Protein AF-A0A7S4MNF0-F1 (afdb_monomer)

Nearest PDB structures (foldseek):
  4lec-assembly2_B  TM=8.501E-01  e=3.658E-04  Homo sapiens
  2p10-assembly1_D  TM=4.904E-01  e=4.541E-01  Mesorhizobium japonicum MAFF 303099
  4c6r-assembly4_D  TM=3.868E-01  e=2.137E+00  Arabidopsis thaliana
  4ag6-assembly1_A  TM=3.580E-01  e=8.882E+00  Thermoanaerobacter pseudethanolicus

Sequence (126 aa):
SILAVILGIPMIATDMPCLMDLVQNNAKTNLSTAELSRFHCFPLVWGTPDVAQLFTKQQLQSMDQIFLADCINNIYGTESVIHLASTLSEIQSKVGDHLEITMVYESRGNDELFQTFVKAMKTKGF

pLDDT: mean 93.2, std 4.5, range [77.06, 98.06]

Foldseek 3Di:
DLVCLVVPAQDEAEEAPVCVVVVVVVNVVRDDPVSVVSYHYDYDQQQDPPLLVVDDLVCLQPAQEDEAEAQQDPVCDQVSLLSNLVNVLVSCVSNDDNHYYHYDHDDPPDCVSVVSNVVSNVVSPD

Radius of gyration: 15.03 Å; Cα contacts (8 Å, |Δi|>4): 147; chains: 1; bounding box: 33×30×40 Å

Secondary structure (DSSP, 8-state):
-HHHHHTT--EEEEE-GGGHHHHHHHHHHHS-HHHHTTEEEEE--TT-TTGGGGS-HHHHHT--EEEEES---GGGHHHHHHHHHHHHHHHHHHH-TT-EEEEE----S--HHHHHHHHHHHTTT-

Mean predicted aligned error: 3.34 Å

Solvent-accessible surface area (backbone atoms only — not comparable to full-atom values): 7446 Å² total; per-residue (Å²): 102,70,66,47,32,76,77,67,42,74,37,80,47,69,41,48,68,91,46,45,67,57,55,51,49,52,46,65,73,77,39,54,76,80,41,45,78,37,54,44,72,54,67,46,62,68,51,52,80,70,59,56,72,80,45,53,73,69,55,38,75,68,46,51,70,45,82,40,74,53,75,68,47,83,92,61,44,68,65,49,35,48,18,42,35,49,38,53,44,51,39,36,75,70,49,38,93,73,54,42,78,50,75,48,68,74,86,78,89,69,59,63,60,54,53,48,27,54,51,46,30,46,78,64,76,95

InterPro domains:
  IPR019410 Lysine methyltransferase [PF10294] (9-122)
  IPR029063 S-adenosyl-L-methionine-dependent methyltransferase superfamily [G3DSA:3.40.50.150] (1-126)

Organism: NCBI:txid1487602

Structure (mmCIF, N/CA/C/O backbone):
data_AF-A0A7S4MNF0-F1
#
_entry.id   AF-A0A7S4MNF0-F1
#
loop_
_atom_site.group_PDB
_atom_site.id
_atom_site.type_symbol
_atom_site.label_atom_id
_atom_site.label_alt_id
_atom_site.label_comp_id
_atom_site.label_asym_id
_atom_site.label_entity_id
_atom_site.label_seq_id
_atom_site.pdbx_PDB_ins_code
_atom_site.Cartn_x
_atom_site.Cartn_y
_atom_site.Cartn_z
_atom_site.occupancy
_atom_site.B_iso_or_equiv
_atom_site.auth_seq_id
_atom_site.auth_comp_id
_atom_site.auth_asym_id
_atom_site.auth_atom_id
_atom_site.pdbx_PDB_model_num
ATOM 1 N N . SER A 1 1 ? 0.969 -9.507 -4.591 1.00 91.19 1 SER A N 1
ATOM 2 C CA . SER A 1 1 ? -0.009 -8.855 -5.489 1.00 91.19 1 SER A CA 1
ATOM 3 C C . SER A 1 1 ? -0.296 -9.688 -6.739 1.00 91.19 1 SER A C 1
ATOM 5 O O . SER A 1 1 ? -1.440 -10.070 -6.914 1.00 91.19 1 SER A O 1
ATOM 7 N N . ILE A 1 2 ? 0.699 -10.050 -7.563 1.00 96.31 2 ILE A N 1
ATOM 8 C CA . ILE A 1 2 ? 0.509 -10.880 -8.780 1.00 96.31 2 ILE A CA 1
ATOM 9 C C . ILE A 1 2 ? -0.261 -12.178 -8.488 1.00 96.31 2 ILE A C 1
ATOM 11 O O . ILE A 1 2 ? -1.273 -12.442 -9.125 1.00 96.31 2 ILE A O 1
ATOM 15 N N . LEU A 1 3 ? 0.159 -12.940 -7.470 1.00 95.56 3 LEU A N 1
ATOM 16 C CA . LEU A 1 3 ? -0.524 -14.174 -7.067 1.00 95.56 3 LEU A CA 1
ATOM 17 C C . LEU A 1 3 ? -2.009 -13.950 -6.733 1.00 95.56 3 LEU A C 1
ATOM 19 O O . LEU A 1 3 ? -2.850 -14.731 -7.155 1.00 95.56 3 LEU A O 1
ATOM 23 N N . ALA A 1 4 ? -2.343 -12.873 -6.020 1.00 95.06 4 ALA A N 1
ATOM 24 C CA . ALA A 1 4 ? -3.729 -12.559 -5.681 1.00 95.06 4 ALA A CA 1
ATOM 25 C C . ALA A 1 4 ? -4.573 -12.290 -6.941 1.00 95.06 4 ALA A C 1
ATOM 27 O O . ALA A 1 4 ? -5.701 -12.769 -7.031 1.00 95.06 4 ALA A O 1
ATOM 28 N N . VAL A 1 5 ? -4.003 -11.627 -7.955 1.00 97.31 5 VAL A N 1
ATOM 29 C CA . VAL A 1 5 ? 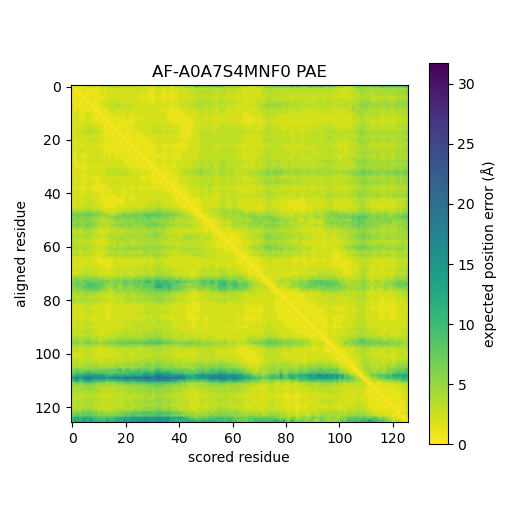-4.687 -11.411 -9.241 1.00 97.31 5 VAL A CA 1
ATOM 30 C C . VAL A 1 5 ? -4.913 -12.713 -10.005 1.00 97.31 5 VAL A C 1
ATOM 32 O O . VAL A 1 5 ? -6.000 -12.902 -10.553 1.00 97.31 5 VAL A O 1
ATOM 35 N N . ILE A 1 6 ? -3.936 -13.624 -10.002 1.00 96.81 6 ILE A N 1
ATOM 36 C CA . ILE A 1 6 ? -4.074 -14.964 -10.604 1.00 96.81 6 ILE A CA 1
ATOM 37 C C . ILE A 1 6 ? -5.205 -15.746 -9.917 1.00 96.81 6 ILE A C 1
ATOM 39 O O . ILE A 1 6 ? -6.009 -16.401 -10.576 1.00 96.81 6 ILE A O 1
ATOM 43 N N . LEU A 1 7 ? -5.332 -15.612 -8.593 1.00 96.06 7 LEU A N 1
ATOM 44 C CA . LEU A 1 7 ? -6.439 -16.180 -7.808 1.00 96.06 7 LEU A CA 1
ATOM 45 C C . LEU A 1 7 ? -7.778 -15.449 -8.011 1.00 96.06 7 LEU A C 1
ATOM 47 O O . LEU A 1 7 ? -8.805 -15.855 -7.473 1.00 96.06 7 LEU A O 1
ATOM 51 N N . GLY A 1 8 ? -7.779 -14.386 -8.807 1.00 95.94 8 GLY A N 1
ATOM 52 C CA . GLY A 1 8 ? -8.966 -13.681 -9.252 1.00 95.94 8 GLY A CA 1
ATOM 53 C C . GLY A 1 8 ? -9.323 -12.422 -8.466 1.00 95.94 8 GLY A C 1
ATOM 54 O O . GLY A 1 8 ? -10.344 -11.799 -8.769 1.00 95.94 8 GLY A O 1
ATOM 55 N N . ILE A 1 9 ? -8.487 -12.027 -7.509 1.00 95.44 9 ILE A N 1
ATOM 56 C CA . ILE A 1 9 ? -8.711 -10.889 -6.618 1.00 95.44 9 ILE A CA 1
ATOM 57 C C . ILE A 1 9 ? -8.200 -9.604 -7.292 1.00 95.44 9 ILE A C 1
ATOM 59 O O . ILE A 1 9 ? -7.036 -9.556 -7.699 1.00 95.44 9 ILE A O 1
ATOM 63 N N . PRO A 1 10 ? -9.021 -8.545 -7.419 1.00 95.50 10 PRO A N 1
ATOM 64 C CA . PRO A 1 10 ? -8.544 -7.240 -7.862 1.00 95.50 10 PRO A CA 1
ATOM 65 C C . PRO A 1 10 ? -7.508 -6.670 -6.896 1.00 95.50 10 PRO A C 1
ATOM 67 O O . PRO A 1 10 ? -7.712 -6.678 -5.686 1.00 95.50 10 PRO A O 1
ATOM 70 N N . MET A 1 11 ? -6.401 -6.156 -7.428 1.00 96.31 11 MET A N 1
ATOM 71 C CA . MET A 1 11 ? -5.288 -5.665 -6.621 1.00 96.31 11 MET A CA 1
ATOM 72 C C . MET A 1 11 ? -4.914 -4.240 -6.987 1.00 96.31 11 MET A C 1
ATOM 74 O O . MET A 1 11 ? -4.803 -3.889 -8.162 1.00 96.31 11 MET A O 1
ATOM 78 N N . ILE A 1 12 ? -4.617 -3.460 -5.952 1.00 96.50 12 ILE A N 1
ATOM 79 C CA . ILE A 1 12 ? -3.891 -2.201 -6.056 1.00 96.50 12 ILE A CA 1
ATOM 80 C C . ILE A 1 12 ? -2.514 -2.433 -5.435 1.00 96.50 12 ILE A C 1
ATOM 82 O O . ILE A 1 12 ? -2.412 -2.746 -4.251 1.00 96.50 12 ILE A O 1
ATOM 86 N N . ALA A 1 13 ? -1.459 -2.343 -6.238 1.00 97.00 13 ALA A N 1
ATOM 87 C CA . ALA A 1 13 ? -0.080 -2.433 -5.775 1.00 97.00 13 ALA A CA 1
ATOM 88 C C . ALA A 1 13 ? 0.544 -1.037 -5.708 1.00 97.00 13 ALA A C 1
ATOM 90 O O . ALA A 1 13 ? 0.466 -0.269 -6.665 1.00 97.00 13 ALA A O 1
ATOM 91 N N . THR A 1 14 ? 1.199 -0.721 -4.599 1.00 97.12 14 THR A N 1
ATOM 92 C CA . THR A 1 14 ? 1.843 0.576 -4.399 1.00 97.12 14 THR A CA 1
ATOM 93 C C . THR A 1 14 ? 3.278 0.387 -3.950 1.00 97.12 14 THR A C 1
ATOM 95 O O . THR A 1 14 ? 3.551 -0.522 -3.170 1.00 97.12 14 THR A O 1
ATOM 98 N N . ASP A 1 15 ? 4.173 1.251 -4.405 1.00 96.88 15 ASP A N 1
ATOM 99 C CA . ASP A 1 15 ? 5.576 1.259 -3.984 1.00 96.88 15 ASP A CA 1
ATOM 100 C C . ASP A 1 15 ? 6.192 2.640 -4.263 1.00 96.88 15 ASP A C 1
ATOM 102 O O . ASP A 1 15 ? 5.523 3.540 -4.783 1.00 96.88 15 ASP A O 1
ATOM 106 N N . MET A 1 16 ? 7.478 2.810 -3.973 1.00 95.12 16 MET A N 1
ATOM 107 C CA . MET A 1 16 ? 8.217 4.018 -4.314 1.00 95.12 16 MET A CA 1
ATOM 108 C C . MET A 1 16 ? 8.158 4.329 -5.823 1.00 95.12 16 MET A C 1
ATOM 110 O O . MET A 1 16 ? 8.206 3.413 -6.649 1.00 95.12 16 MET A O 1
ATOM 114 N N . PRO A 1 17 ? 8.159 5.620 -6.219 1.00 96.88 17 PRO A N 1
ATOM 115 C CA . PRO A 1 17 ? 8.140 6.021 -7.627 1.00 96.88 17 PRO A CA 1
ATOM 116 C C . PRO A 1 17 ? 9.205 5.346 -8.496 1.00 96.88 17 PRO A C 1
ATOM 118 O O . PRO A 1 17 ? 8.912 4.933 -9.614 1.00 96.88 17 PRO A O 1
ATOM 121 N N . CYS A 1 18 ? 10.420 5.170 -7.972 1.00 96.94 18 CYS A N 1
ATOM 122 C CA . CYS A 1 18 ? 11.524 4.541 -8.699 1.00 96.94 18 CYS A CA 1
ATOM 123 C C . CYS A 1 18 ? 11.336 3.036 -8.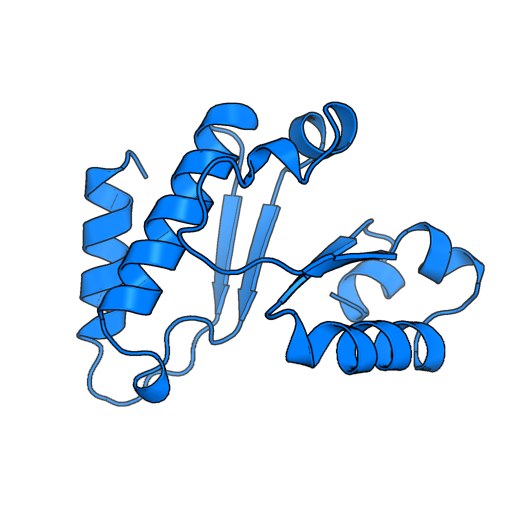964 1.00 96.94 18 CYS A C 1
ATOM 125 O O . CYS A 1 18 ? 12.073 2.475 -9.769 1.00 96.94 18 CYS A O 1
ATOM 127 N N . LEU A 1 19 ? 10.367 2.383 -8.315 1.00 97.31 19 LEU A N 1
ATOM 128 C CA . LEU A 1 19 ? 10.084 0.954 -8.468 1.00 97.31 19 LEU A CA 1
ATOM 129 C C . LEU A 1 19 ? 8.868 0.679 -9.364 1.00 97.31 19 LEU A C 1
ATOM 131 O O . LEU A 1 19 ? 8.601 -0.475 -9.698 1.00 97.31 19 LEU A O 1
ATOM 135 N N . MET A 1 20 ? 8.141 1.712 -9.799 1.00 97.19 20 MET A N 1
ATOM 136 C CA . MET A 1 20 ? 6.901 1.537 -10.566 1.00 97.19 20 MET A CA 1
ATOM 137 C C . MET A 1 20 ? 7.105 0.848 -11.911 1.00 97.19 20 MET A C 1
ATOM 139 O O . MET A 1 20 ? 6.310 -0.024 -12.261 1.00 97.19 20 MET A O 1
ATOM 143 N N . ASP A 1 21 ? 8.191 1.148 -12.622 1.00 97.62 21 ASP A N 1
ATOM 144 C CA . ASP A 1 21 ? 8.503 0.469 -13.883 1.00 97.62 21 ASP A CA 1
ATOM 145 C C . ASP A 1 21 ? 8.712 -1.035 -13.669 1.00 97.62 21 ASP A C 1
ATOM 147 O O . ASP A 1 21 ? 8.211 -1.858 -14.437 1.00 97.62 21 ASP A O 1
ATOM 151 N N . LEU A 1 22 ? 9.395 -1.415 -12.584 1.00 98.06 22 LEU A N 1
ATOM 152 C CA . LEU A 1 22 ? 9.604 -2.816 -12.223 1.00 98.06 22 LEU A CA 1
ATOM 153 C C . LEU A 1 22 ? 8.277 -3.507 -11.887 1.00 98.06 22 LEU A C 1
ATOM 155 O O . LEU A 1 22 ? 8.005 -4.592 -12.402 1.00 98.06 22 LEU A O 1
ATOM 159 N N . VAL A 1 23 ? 7.429 -2.878 -11.066 1.00 97.94 23 VAL A N 1
ATOM 160 C CA . VAL A 1 23 ? 6.110 -3.420 -10.695 1.00 97.94 23 VAL A CA 1
ATOM 161 C C . VAL A 1 23 ? 5.241 -3.639 -11.936 1.00 97.94 23 VAL A C 1
ATOM 163 O O . VAL A 1 23 ? 4.672 -4.720 -12.113 1.00 97.94 23 VAL A O 1
ATOM 166 N N . GLN A 1 24 ? 5.181 -2.649 -12.828 1.00 97.06 24 GLN A N 1
ATOM 167 C CA . GLN A 1 24 ? 4.409 -2.730 -14.068 1.00 97.06 24 GLN A CA 1
ATOM 168 C C . GLN A 1 24 ? 4.942 -3.805 -15.015 1.00 97.06 24 GLN A C 1
ATOM 170 O O . GLN A 1 24 ? 4.157 -4.566 -15.586 1.00 97.06 24 GLN A O 1
ATOM 175 N N . ASN A 1 25 ? 6.261 -3.893 -15.185 1.00 97.81 25 ASN A N 1
ATOM 176 C CA . ASN A 1 25 ? 6.873 -4.894 -16.056 1.00 97.81 25 ASN A CA 1
ATOM 177 C C . ASN A 1 25 ? 6.674 -6.312 -15.512 1.00 97.81 25 ASN A C 1
ATOM 179 O O . ASN A 1 25 ? 6.346 -7.220 -16.278 1.00 97.81 25 ASN A O 1
ATOM 183 N N . ASN A 1 26 ? 6.775 -6.499 -14.194 1.00 97.75 26 ASN A N 1
ATOM 184 C CA . ASN A 1 26 ? 6.491 -7.782 -13.558 1.00 97.75 26 ASN A CA 1
ATOM 185 C C . ASN A 1 26 ? 5.027 -8.193 -13.750 1.00 97.75 26 ASN A C 1
ATOM 187 O O . ASN A 1 26 ? 4.765 -9.346 -14.091 1.00 97.75 26 ASN A O 1
ATOM 191 N N . ALA A 1 27 ? 4.078 -7.264 -13.602 1.00 97.75 27 ALA A N 1
ATOM 192 C CA . ALA A 1 27 ? 2.669 -7.537 -13.876 1.00 97.75 27 ALA A CA 1
ATOM 193 C C . ALA A 1 27 ? 2.448 -7.940 -15.344 1.00 97.75 27 ALA A C 1
ATOM 195 O O . ALA A 1 27 ? 1.869 -8.990 -15.600 1.00 97.75 27 ALA A O 1
ATOM 196 N N . LYS A 1 28 ? 2.981 -7.175 -16.308 1.00 97.56 28 LYS A N 1
ATOM 197 C CA . LYS A 1 28 ? 2.869 -7.482 -17.750 1.00 97.56 28 LYS A CA 1
ATOM 198 C C . LYS A 1 28 ? 3.486 -8.826 -18.137 1.00 97.56 28 LYS A C 1
ATOM 200 O O . LYS A 1 28 ? 3.020 -9.459 -19.074 1.00 97.56 28 LYS A O 1
ATOM 205 N N . THR A 1 29 ? 4.540 -9.238 -17.437 1.00 98.00 29 THR A N 1
ATOM 206 C CA . THR A 1 29 ? 5.245 -10.497 -17.709 1.00 98.00 29 THR A CA 1
ATOM 207 C C . THR A 1 29 ? 4.479 -11.710 -17.183 1.00 98.00 29 THR A C 1
ATOM 209 O O . THR A 1 29 ? 4.525 -12.770 -17.798 1.00 98.00 29 THR A O 1
ATOM 212 N N . ASN A 1 30 ? 3.787 -11.571 -16.049 1.00 98.06 30 ASN A N 1
ATOM 213 C CA . ASN A 1 30 ? 3.199 -12.707 -15.331 1.00 98.06 30 ASN A CA 1
ATOM 214 C C . ASN A 1 30 ? 1.671 -12.799 -15.436 1.00 98.06 30 ASN A C 1
ATOM 216 O O . ASN A 1 30 ? 1.111 -13.821 -15.055 1.00 98.06 30 ASN A O 1
ATOM 220 N N . LEU A 1 31 ? 0.996 -11.748 -15.904 1.00 98.06 31 LEU A N 1
ATOM 221 C CA . LEU A 1 31 ? -0.460 -11.686 -15.992 1.00 98.06 31 LEU A CA 1
ATOM 222 C C . LEU A 1 31 ? -0.914 -11.660 -17.453 1.00 98.06 31 LEU A C 1
ATOM 224 O O . LEU A 1 31 ? -0.368 -10.935 -18.286 1.00 98.06 31 LEU A O 1
ATOM 228 N N . SER A 1 32 ? -1.968 -12.410 -17.754 1.00 97.38 32 SER A N 1
ATOM 229 C CA . SER A 1 32 ? -2.705 -12.302 -19.013 1.00 97.38 32 SER A CA 1
ATOM 230 C C . SER A 1 32 ? -3.413 -10.946 -19.140 1.00 97.38 32 SER A C 1
ATOM 232 O O . SER A 1 32 ? -3.609 -10.221 -18.164 1.00 97.38 32 SER A O 1
ATOM 234 N N . THR A 1 33 ? -3.882 -10.602 -20.343 1.00 95.94 33 THR A N 1
ATOM 235 C CA . THR A 1 33 ? -4.636 -9.356 -20.582 1.00 95.94 33 THR A CA 1
ATOM 236 C C . THR A 1 33 ? -5.879 -9.229 -19.693 1.00 95.94 33 THR A C 1
ATOM 238 O O . THR A 1 33 ? -6.172 -8.140 -19.206 1.00 95.94 33 THR A O 1
ATOM 241 N N . ALA A 1 34 ? -6.589 -10.335 -19.449 1.00 95.88 34 ALA A N 1
ATOM 242 C CA . ALA A 1 34 ? -7.770 -10.354 -18.583 1.00 95.88 34 ALA A CA 1
ATOM 243 C C . ALA A 1 34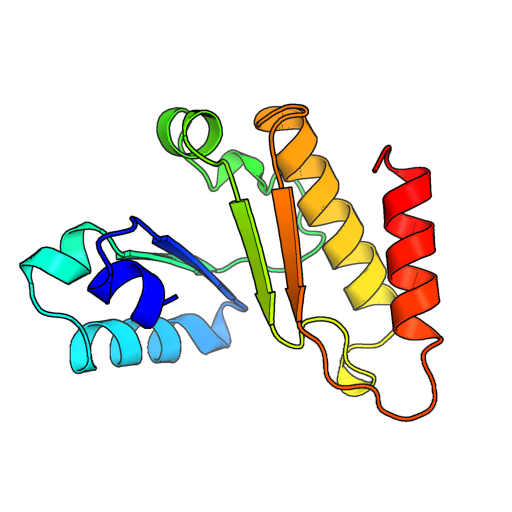 ? -7.416 -10.203 -17.093 1.00 95.88 34 ALA A C 1
ATOM 245 O O . ALA A 1 34 ? -8.195 -9.674 -16.306 1.00 95.88 34 ALA A O 1
ATOM 246 N N . GLU A 1 35 ? -6.237 -10.659 -16.678 1.00 97.69 35 GLU A N 1
ATOM 247 C CA . GLU A 1 35 ? -5.747 -10.457 -15.315 1.00 97.69 35 GLU A CA 1
ATOM 248 C C . GLU A 1 35 ? -5.233 -9.032 -15.106 1.00 97.69 35 GLU A C 1
ATOM 250 O O . GLU A 1 35 ? -5.527 -8.423 -14.079 1.00 97.69 35 GLU A O 1
ATOM 255 N N . LEU A 1 36 ? -4.550 -8.460 -16.102 1.00 97.19 36 LEU A N 1
ATOM 256 C CA . LEU A 1 36 ? -4.064 -7.081 -16.062 1.00 97.19 36 LEU A CA 1
ATOM 257 C C . LEU A 1 36 ? -5.186 -6.063 -15.851 1.00 97.19 36 LEU A C 1
ATOM 259 O O . LEU A 1 36 ? -4.963 -5.065 -15.173 1.00 97.19 36 LEU A O 1
ATOM 263 N N . SER A 1 37 ? -6.402 -6.315 -16.346 1.00 95.56 37 SER A N 1
ATOM 264 C CA . SER A 1 37 ? -7.535 -5.408 -16.109 1.00 95.56 37 SER A CA 1
ATOM 265 C C . SER A 1 37 ? -7.974 -5.338 -14.640 1.00 95.56 37 SER A C 1
ATOM 267 O O . SER A 1 37 ? -8.756 -4.460 -14.289 1.00 95.56 37 SER A O 1
ATOM 269 N N . ARG A 1 38 ? -7.505 -6.260 -13.789 1.00 95.56 38 ARG A N 1
ATOM 270 C CA . ARG A 1 38 ? -7.753 -6.295 -12.337 1.00 95.56 38 ARG A CA 1
ATOM 271 C C . ARG A 1 38 ? -6.538 -5.859 -11.516 1.00 95.56 38 ARG A C 1
ATOM 273 O O . ARG A 1 38 ? -6.610 -5.859 -10.289 1.00 95.56 38 ARG A O 1
ATOM 280 N N . PHE A 1 39 ? -5.427 -5.524 -12.167 1.00 97.25 39 PHE A N 1
ATOM 281 C CA . PHE A 1 39 ? -4.208 -5.071 -11.513 1.00 97.25 39 PHE A CA 1
ATOM 282 C C . PHE A 1 39 ? -4.009 -3.579 -11.767 1.00 97.25 39 PHE A C 1
ATOM 284 O O . PHE A 1 39 ? -3.747 -3.148 -12.889 1.00 97.25 39 PHE A O 1
ATOM 291 N N . HIS A 1 40 ? -4.082 -2.792 -10.704 1.00 95.19 40 HIS A N 1
ATOM 292 C CA . HIS A 1 40 ? -3.738 -1.380 -10.724 1.00 95.19 40 HIS A CA 1
ATOM 293 C C . HIS A 1 40 ? -2.463 -1.167 -9.921 1.00 95.19 40 HIS A C 1
ATOM 295 O O . HIS A 1 40 ? -2.241 -1.820 -8.903 1.00 95.19 40 HIS A O 1
ATOM 301 N N . CYS A 1 41 ? -1.625 -0.233 -10.352 1.00 95.69 41 CYS A N 1
ATOM 302 C CA . CYS A 1 41 ? -0.482 0.180 -9.558 1.00 95.69 41 CYS A CA 1
ATOM 303 C C . CYS A 1 41 ? -0.192 1.663 -9.719 1.00 95.69 41 CYS A C 1
ATOM 305 O O . CYS A 1 41 ? -0.363 2.217 -10.808 1.00 95.69 41 CYS A O 1
ATOM 307 N N . PHE A 1 42 ? 0.271 2.286 -8.643 1.00 95.69 42 PHE A N 1
ATOM 308 C CA . PHE A 1 42 ? 0.663 3.688 -8.630 1.00 95.69 42 PHE A CA 1
ATOM 309 C C . PHE A 1 42 ? 1.698 3.949 -7.532 1.00 95.69 42 PHE A C 1
ATOM 311 O O . PHE A 1 42 ? 1.784 3.181 -6.567 1.00 95.69 42 PHE A O 1
ATOM 318 N N . PRO A 1 43 ? 2.498 5.018 -7.671 1.00 96.75 43 PRO A N 1
ATOM 319 C CA . PRO A 1 43 ? 3.489 5.359 -6.668 1.00 96.75 43 PRO A CA 1
ATOM 320 C C . PRO A 1 43 ? 2.836 5.788 -5.353 1.00 96.75 43 PRO A C 1
ATOM 322 O O . PRO A 1 43 ? 1.896 6.583 -5.348 1.00 96.75 43 PRO A O 1
ATOM 325 N N . LEU A 1 44 ? 3.389 5.319 -4.240 1.00 96.44 44 LEU A N 1
ATOM 326 C CA . LEU A 1 44 ? 3.027 5.737 -2.892 1.00 96.44 44 LEU A CA 1
ATOM 327 C C . LEU A 1 44 ? 4.290 5.828 -2.041 1.00 96.44 44 LEU A C 1
ATOM 329 O O . LEU A 1 44 ? 4.990 4.838 -1.842 1.00 96.44 44 LEU A O 1
ATOM 333 N N . VAL A 1 45 ? 4.548 7.013 -1.496 1.00 95.75 45 VAL A N 1
ATOM 334 C CA . VAL A 1 45 ? 5.552 7.201 -0.446 1.00 95.75 45 VAL A CA 1
ATOM 335 C C . VAL A 1 45 ? 4.814 7.284 0.881 1.00 95.75 45 VAL A C 1
ATOM 337 O O . VAL A 1 45 ? 3.911 8.109 1.040 1.00 95.75 45 VAL A O 1
ATOM 340 N N . TRP A 1 46 ? 5.169 6.424 1.833 1.00 96.12 46 TRP A N 1
ATOM 341 C CA . TRP A 1 46 ? 4.523 6.424 3.141 1.00 96.12 46 TRP A CA 1
ATOM 342 C C . TRP A 1 46 ? 4.705 7.771 3.845 1.00 96.12 46 TRP A C 1
ATOM 344 O O . TRP A 1 46 ? 5.772 8.378 3.777 1.00 96.12 46 TRP A O 1
ATOM 354 N N . GLY A 1 47 ? 3.667 8.220 4.547 1.00 94.75 47 GLY A N 1
ATOM 355 C CA . GLY A 1 47 ? 3.665 9.490 5.275 1.00 94.75 47 GLY A CA 1
ATOM 356 C C . GLY A 1 47 ? 3.390 10.713 4.398 1.00 94.75 47 GLY A C 1
ATOM 357 O O . GLY A 1 47 ? 3.315 11.820 4.925 1.00 94.75 47 GLY A O 1
ATOM 358 N N . THR A 1 48 ? 3.201 10.530 3.086 1.00 93.62 48 THR A N 1
ATOM 359 C CA . THR A 1 48 ? 2.664 11.594 2.228 1.00 93.62 48 THR A CA 1
ATOM 360 C C . THR A 1 48 ? 1.273 11.989 2.741 1.00 93.62 48 THR A C 1
ATOM 362 O O . THR A 1 48 ? 0.518 11.106 3.138 1.00 93.62 48 THR A O 1
ATOM 365 N N . PRO A 1 49 ? 0.912 13.280 2.773 1.00 89.06 49 PRO A N 1
ATOM 366 C CA . PRO A 1 49 ? -0.454 13.691 3.079 1.00 89.06 49 PRO A CA 1
ATOM 367 C C . PRO A 1 49 ? -1.443 13.230 2.004 1.00 89.06 49 PRO A C 1
ATOM 369 O O . PRO A 1 49 ? -1.072 13.102 0.837 1.00 89.06 49 PRO A O 1
ATOM 372 N N . ASP A 1 50 ? -2.711 13.069 2.382 1.00 88.50 50 ASP A N 1
ATOM 373 C CA . ASP A 1 50 ? -3.821 12.848 1.450 1.00 88.50 50 ASP A CA 1
ATOM 374 C C . ASP A 1 50 ? -3.687 11.569 0.598 1.00 88.50 50 ASP A C 1
ATOM 376 O O . ASP A 1 50 ? -4.201 11.491 -0.523 1.00 88.50 50 ASP A O 1
ATOM 380 N N . VAL A 1 51 ? -3.036 10.529 1.132 1.00 89.81 51 VAL A N 1
ATOM 381 C CA . VAL A 1 51 ? -2.881 9.225 0.465 1.00 89.81 51 VAL A CA 1
ATOM 382 C C . VAL A 1 51 ? -4.222 8.643 0.050 1.00 89.81 51 VAL A C 1
ATOM 384 O O . VAL A 1 51 ? -4.325 8.028 -1.014 1.00 89.81 51 VAL A O 1
ATOM 387 N N . ALA A 1 52 ? -5.272 8.855 0.839 1.00 84.44 52 ALA A N 1
ATOM 388 C CA . ALA A 1 52 ? -6.575 8.320 0.491 1.00 84.44 52 ALA A CA 1
ATOM 389 C C . ALA A 1 52 ? -7.154 8.932 -0.802 1.00 84.44 52 ALA A C 1
ATOM 391 O O . ALA A 1 52 ? -7.988 8.299 -1.446 1.00 84.44 52 ALA A O 1
ATOM 392 N N . GLN A 1 53 ? -6.692 10.117 -1.223 1.00 88.69 53 GLN A N 1
ATOM 393 C CA . GLN A 1 53 ? -7.102 10.739 -2.490 1.00 88.69 53 GLN A CA 1
ATOM 394 C C . GLN A 1 53 ? -6.511 10.038 -3.722 1.00 88.69 53 GLN A C 1
ATOM 396 O O . GLN A 1 53 ? -7.003 10.238 -4.832 1.00 88.69 53 GLN A O 1
ATOM 401 N N . LEU A 1 54 ? -5.490 9.191 -3.543 1.00 89.44 54 LEU A N 1
ATOM 402 C CA . LEU A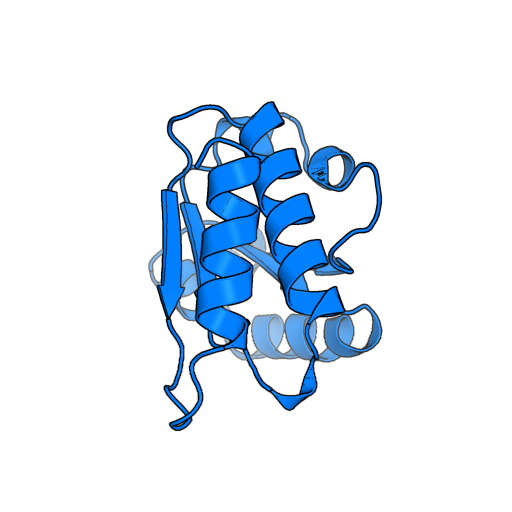 1 54 ? -4.942 8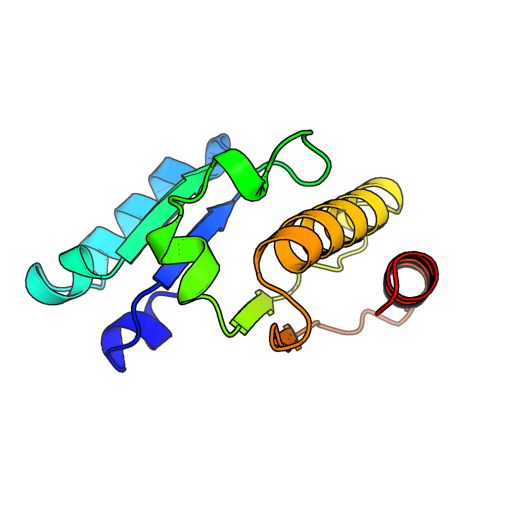.358 -4.619 1.00 89.44 54 LEU A CA 1
ATOM 403 C C . LEU A 1 54 ? -5.912 7.250 -5.045 1.00 89.44 54 LEU A C 1
ATOM 405 O O . LEU A 1 54 ? -5.790 6.701 -6.140 1.00 89.44 54 LEU A O 1
ATOM 409 N N . PHE A 1 55 ? -6.880 6.925 -4.190 1.00 91.56 55 PHE A N 1
ATOM 410 C CA . PHE A 1 55 ? -7.877 5.902 -4.441 1.00 91.56 55 PHE A CA 1
ATOM 411 C C . PHE A 1 55 ? -9.193 6.542 -4.877 1.00 91.56 55 PHE A C 1
ATOM 413 O O . PHE A 1 55 ? -9.660 7.541 -4.329 1.00 91.56 55 PHE A O 1
ATOM 420 N N . THR A 1 56 ? -9.850 5.924 -5.852 1.00 92.56 56 THR A N 1
ATOM 421 C CA . THR A 1 56 ? -11.230 6.282 -6.184 1.00 92.56 56 THR A CA 1
ATOM 422 C C . THR A 1 56 ? -12.161 5.933 -5.023 1.00 92.56 56 THR A C 1
ATOM 424 O O . THR A 1 56 ? -11.912 5.005 -4.252 1.00 92.56 56 THR A O 1
ATOM 427 N N . LYS A 1 57 ? -13.307 6.619 -4.944 1.00 90.81 57 LYS A N 1
ATOM 428 C CA . LYS A 1 57 ? -14.349 6.303 -3.956 1.00 90.81 57 LYS A CA 1
ATOM 429 C C . LYS A 1 57 ? -14.756 4.825 -3.995 1.00 90.81 57 LYS A C 1
ATOM 431 O O . LYS A 1 57 ? -14.924 4.221 -2.945 1.00 90.81 57 LYS A O 1
ATOM 436 N N . GLN A 1 58 ? -14.889 4.253 -5.192 1.00 91.25 58 GLN A N 1
ATOM 437 C CA . GLN A 1 58 ? -15.244 2.844 -5.356 1.00 91.25 58 GLN A CA 1
ATOM 438 C C . GLN A 1 58 ? -14.162 1.921 -4.785 1.00 91.25 58 GLN A C 1
ATOM 440 O O . GLN A 1 58 ? -14.502 0.978 -4.084 1.00 91.25 58 GLN A O 1
ATOM 445 N N . GLN A 1 59 ? -12.882 2.215 -5.039 1.00 92.81 59 GLN A N 1
ATOM 446 C CA . GLN A 1 59 ? -11.770 1.425 -4.504 1.00 92.81 59 GLN A CA 1
ATOM 447 C C . GLN A 1 59 ? -11.719 1.465 -2.977 1.00 92.81 59 GLN A C 1
ATOM 449 O O . GLN A 1 59 ? -11.521 0.423 -2.369 1.00 92.81 59 GLN A O 1
ATOM 454 N N . LEU A 1 60 ? -11.932 2.632 -2.359 1.00 92.12 60 LEU A N 1
ATOM 455 C CA . LEU A 1 60 ? -11.982 2.747 -0.896 1.00 92.12 60 LEU A CA 1
ATOM 456 C C . LEU A 1 60 ? -13.162 1.969 -0.299 1.00 92.12 60 LEU A C 1
ATOM 458 O O . LEU A 1 60 ? -13.007 1.311 0.719 1.00 92.12 60 LEU A O 1
ATOM 462 N N . GLN A 1 61 ? -14.334 2.015 -0.937 1.00 90.50 61 GLN A N 1
ATOM 463 C CA . GLN A 1 61 ? -15.532 1.316 -0.457 1.00 90.50 61 GLN A CA 1
ATOM 464 C C . GLN A 1 61 ? -15.467 -0.208 -0.603 1.00 90.50 61 GLN A C 1
ATOM 466 O O . GLN A 1 61 ? -16.249 -0.898 0.040 1.00 90.50 61 GLN A O 1
ATOM 471 N N . SER A 1 62 ? -14.596 -0.722 -1.472 1.00 91.94 62 SER A N 1
ATOM 472 C CA . SER A 1 62 ? -14.408 -2.157 -1.701 1.00 91.94 62 SER A CA 1
ATOM 473 C C . SER A 1 62 ? -13.092 -2.688 -1.127 1.00 91.94 62 SER A C 1
ATOM 475 O O . SER A 1 62 ? -12.664 -3.775 -1.508 1.00 91.94 62 SER A O 1
ATOM 477 N N . MET A 1 63 ? -12.370 -1.888 -0.340 1.00 94.88 63 MET A N 1
ATOM 478 C CA . MET A 1 63 ? -11.071 -2.276 0.200 1.00 94.88 63 MET A CA 1
ATOM 479 C C . MET A 1 63 ? -11.260 -2.954 1.549 1.00 94.88 63 MET A C 1
ATOM 481 O O . MET A 1 63 ? -11.348 -2.287 2.567 1.00 94.88 63 MET A O 1
ATOM 485 N N . ASP A 1 64 ? -11.248 -4.280 1.558 1.00 94.75 64 ASP A N 1
ATOM 486 C CA . ASP A 1 64 ? -11.381 -5.036 2.806 1.00 94.75 64 ASP A CA 1
ATOM 487 C C . ASP A 1 64 ? -10.024 -5.375 3.438 1.00 94.75 64 ASP A C 1
ATOM 489 O O . ASP A 1 64 ? -9.939 -5.613 4.640 1.00 94.75 64 ASP A O 1
ATOM 493 N N . GLN A 1 65 ? -8.946 -5.411 2.642 1.00 95.94 65 GLN A N 1
ATOM 494 C CA . GLN A 1 65 ? -7.643 -5.903 3.092 1.00 95.94 65 GLN A CA 1
ATOM 495 C C . GLN A 1 65 ? -6.461 -5.080 2.575 1.00 95.94 65 GLN A C 1
ATOM 497 O O . GLN A 1 65 ? -6.405 -4.695 1.404 1.00 95.94 65 GLN A O 1
ATOM 502 N N . ILE A 1 66 ? -5.460 -4.897 3.439 1.00 96.56 66 ILE A N 1
ATOM 503 C CA . ILE A 1 66 ? -4.114 -4.432 3.086 1.00 96.56 66 ILE A CA 1
ATOM 504 C C . ILE A 1 66 ? -3.110 -5.538 3.397 1.00 96.56 66 ILE A C 1
ATOM 506 O O . ILE A 1 6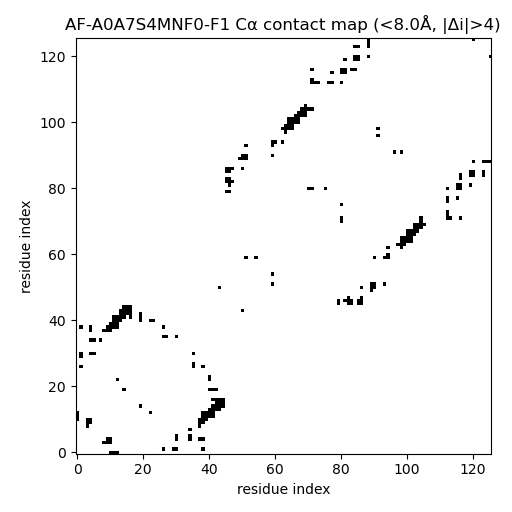6 ? -3.096 -6.097 4.493 1.00 96.56 66 ILE A O 1
ATOM 510 N N . PHE A 1 67 ? -2.221 -5.802 2.441 1.00 96.75 67 PHE A N 1
ATOM 511 C CA . PHE A 1 67 ? -1.115 -6.738 2.601 1.00 96.75 67 PHE A CA 1
ATOM 512 C C . PHE A 1 67 ? 0.213 -5.996 2.694 1.00 96.75 67 PHE A C 1
ATOM 514 O O . PHE A 1 67 ? 0.556 -5.217 1.805 1.00 96.75 67 PHE A O 1
ATOM 521 N N . LEU A 1 68 ? 0.981 -6.297 3.737 1.00 96.06 68 LEU A N 1
ATOM 522 C CA . LEU A 1 68 ? 2.331 -5.787 3.953 1.00 96.06 68 LEU A CA 1
ATOM 523 C C . LEU A 1 68 ? 3.295 -6.974 3.994 1.00 96.06 68 LEU A C 1
ATOM 525 O O . LEU A 1 68 ? 3.130 -7.874 4.814 1.00 96.06 68 LEU A O 1
ATOM 529 N N . ALA A 1 69 ? 4.290 -6.989 3.112 1.00 94.62 69 ALA A N 1
ATOM 530 C CA . ALA A 1 69 ? 5.308 -8.036 3.063 1.00 94.62 69 ALA A CA 1
ATOM 531 C C . ALA A 1 69 ? 6.685 -7.397 3.250 1.00 94.62 69 ALA A C 1
ATOM 533 O O . ALA A 1 69 ? 7.098 -6.584 2.425 1.00 94.62 69 ALA A O 1
ATOM 534 N N . ASP A 1 70 ? 7.351 -7.726 4.358 1.00 92.31 70 ASP A N 1
ATOM 535 C CA . ASP A 1 70 ? 8.664 -7.199 4.757 1.00 92.31 70 ASP A CA 1
ATOM 536 C C . ASP A 1 70 ? 8.763 -5.660 4.780 1.00 92.31 70 ASP A C 1
ATOM 538 O O . ASP A 1 70 ? 9.837 -5.076 4.645 1.00 92.31 70 ASP A O 1
ATOM 542 N N . CYS A 1 71 ? 7.640 -4.977 5.032 1.00 93.56 71 CYS A N 1
ATOM 543 C CA . CYS A 1 71 ? 7.595 -3.515 5.147 1.00 93.56 71 CYS A CA 1
ATOM 544 C C . CYS A 1 71 ? 8.201 -2.985 6.462 1.00 93.56 71 CYS A C 1
ATOM 546 O O . CYS A 1 71 ? 8.403 -1.780 6.607 1.00 93.56 71 CYS A O 1
ATOM 548 N N . ILE A 1 72 ? 8.505 -3.870 7.418 1.00 90.88 72 ILE A N 1
ATOM 549 C CA . ILE A 1 72 ? 9.206 -3.549 8.665 1.00 90.88 72 ILE A CA 1
ATOM 550 C C . ILE A 1 72 ? 10.627 -4.100 8.560 1.00 90.88 72 ILE A C 1
ATOM 552 O O . ILE A 1 72 ? 10.865 -5.280 8.799 1.00 90.88 72 ILE A O 1
ATOM 556 N N . ASN A 1 73 ? 11.577 -3.243 8.182 1.00 86.62 73 ASN A N 1
ATOM 557 C CA . ASN A 1 73 ? 12.973 -3.633 7.992 1.00 86.62 73 ASN A CA 1
ATOM 558 C C . ASN A 1 73 ? 13.927 -2.581 8.568 1.00 86.62 73 ASN A C 1
ATOM 560 O O . ASN A 1 73 ? 13.725 -1.378 8.395 1.00 86.62 73 ASN A O 1
ATOM 564 N N . ASN A 1 74 ? 15.008 -3.045 9.199 1.00 83.19 74 ASN A N 1
ATOM 565 C CA . ASN A 1 74 ? 16.026 -2.204 9.834 1.00 83.19 74 ASN A CA 1
ATOM 566 C C . ASN A 1 74 ? 16.682 -1.208 8.874 1.00 83.19 74 ASN A C 1
ATOM 568 O O . ASN A 1 74 ? 17.092 -0.133 9.305 1.00 83.19 74 ASN A O 1
ATOM 572 N N . ILE A 1 75 ? 16.733 -1.522 7.578 1.00 85.19 75 ILE A N 1
ATOM 573 C CA . ILE A 1 75 ? 17.298 -0.621 6.565 1.00 85.19 75 ILE A CA 1
ATOM 574 C C . ILE A 1 75 ? 16.438 0.629 6.311 1.00 85.19 75 ILE A C 1
ATOM 576 O O . ILE A 1 75 ? 16.951 1.606 5.775 1.00 85.19 75 ILE A O 1
ATOM 580 N N . TYR A 1 76 ? 15.151 0.614 6.680 1.00 83.62 76 TYR A N 1
ATOM 581 C CA . TYR A 1 76 ? 14.232 1.736 6.444 1.00 83.62 76 TYR A CA 1
ATOM 582 C C . TYR A 1 76 ? 14.243 2.768 7.578 1.00 83.62 76 TYR A C 1
ATOM 584 O O . TYR A 1 76 ? 13.832 3.910 7.376 1.00 83.62 76 TYR A O 1
ATOM 592 N N . GLY A 1 77 ? 14.711 2.382 8.766 1.00 89.00 77 GLY A N 1
ATOM 593 C CA . GLY A 1 77 ? 14.737 3.240 9.947 1.00 89.00 77 GLY A CA 1
ATOM 594 C C . GLY A 1 77 ? 13.365 3.496 10.586 1.00 89.00 77 GLY A C 1
ATOM 595 O O . GLY A 1 77 ? 12.302 3.174 10.053 1.00 89.00 77 GLY A O 1
ATOM 596 N N . THR A 1 78 ? 13.405 4.093 11.777 1.00 92.25 78 THR A N 1
ATOM 597 C CA . THR A 1 78 ? 12.243 4.329 12.651 1.00 92.25 78 THR A CA 1
ATOM 598 C C . THR A 1 78 ? 11.205 5.276 12.045 1.00 92.25 78 THR A C 1
ATOM 600 O O . THR A 1 78 ? 10.005 5.100 12.241 1.00 92.25 78 THR A O 1
ATOM 603 N N . GLU A 1 79 ? 11.645 6.281 11.293 1.00 94.31 79 GLU A N 1
ATOM 604 C CA . GLU A 1 79 ? 10.745 7.249 10.661 1.00 94.31 79 GLU A CA 1
ATOM 605 C C . GLU A 1 79 ? 9.829 6.572 9.630 1.00 94.31 79 GLU A C 1
ATOM 607 O O . GLU A 1 79 ? 8.615 6.773 9.646 1.00 94.31 79 GLU A O 1
ATOM 612 N N . SER A 1 80 ? 10.382 5.667 8.817 1.00 93.94 80 SER A N 1
ATOM 613 C CA . SER A 1 80 ? 9.630 4.934 7.796 1.00 93.94 80 SER A CA 1
ATOM 614 C C . SER A 1 80 ? 8.496 4.094 8.385 1.00 93.94 80 SER A C 1
ATOM 616 O O . SER A 1 80 ? 7.403 4.065 7.821 1.00 93.94 80 SER A O 1
ATOM 618 N N . VAL A 1 81 ? 8.701 3.456 9.545 1.00 93.75 81 VAL A N 1
ATOM 619 C CA . VAL A 1 81 ? 7.636 2.660 10.185 1.00 93.75 81 VAL A CA 1
ATOM 620 C C . VAL A 1 81 ? 6.532 3.536 10.791 1.00 93.75 81 VAL A C 1
ATOM 622 O O . VAL A 1 81 ? 5.364 3.145 10.794 1.00 93.75 81 VAL A O 1
ATOM 625 N N . ILE A 1 82 ? 6.862 4.749 11.247 1.00 95.31 82 ILE A N 1
ATOM 626 C CA . ILE A 1 82 ? 5.874 5.732 11.725 1.00 95.31 82 ILE A CA 1
ATOM 627 C C . ILE A 1 82 ? 5.066 6.298 10.549 1.00 95.31 82 ILE A C 1
ATOM 629 O O . ILE A 1 82 ? 3.847 6.484 10.650 1.00 95.31 82 ILE A O 1
ATOM 633 N N . HIS A 1 83 ? 5.728 6.546 9.421 1.00 96.56 83 HIS A N 1
ATOM 634 C CA . HIS A 1 83 ? 5.086 6.963 8.179 1.00 96.56 83 HIS A CA 1
ATOM 635 C C . HIS A 1 83 ? 4.160 5.881 7.623 1.00 96.56 83 HIS A C 1
ATOM 637 O O . HIS A 1 83 ? 3.031 6.192 7.232 1.00 96.56 83 HIS A O 1
ATOM 643 N N . LEU A 1 84 ? 4.573 4.612 7.667 1.00 96.50 84 LEU A N 1
ATOM 644 C CA . LEU A 1 84 ? 3.716 3.482 7.315 1.00 96.50 84 LEU A CA 1
ATOM 645 C C . LEU A 1 84 ? 2.464 3.450 8.201 1.00 96.50 84 LEU A C 1
ATOM 647 O O . LEU A 1 84 ? 1.352 3.463 7.680 1.00 96.50 84 LEU A O 1
ATOM 651 N N . ALA A 1 85 ? 2.621 3.518 9.527 1.00 95.88 85 ALA A N 1
ATOM 652 C CA . ALA A 1 85 ? 1.483 3.547 10.451 1.00 95.88 85 ALA A CA 1
ATOM 653 C C . ALA A 1 85 ? 0.536 4.738 10.200 1.00 95.88 85 ALA A C 1
ATOM 655 O O . ALA A 1 85 ? -0.684 4.609 10.294 1.00 95.88 85 ALA A O 1
ATOM 656 N N . SER A 1 86 ? 1.082 5.907 9.855 1.00 95.44 86 SER A N 1
ATOM 657 C CA . SER A 1 86 ? 0.280 7.093 9.518 1.00 95.44 86 SER A CA 1
ATOM 658 C C . SER A 1 86 ? -0.505 6.909 8.222 1.00 95.44 86 SER A C 1
ATOM 660 O O . SER A 1 86 ? -1.684 7.247 8.179 1.00 95.44 86 SER A O 1
ATOM 662 N N . THR A 1 87 ? 0.120 6.302 7.216 1.00 96.50 87 THR A N 1
ATOM 663 C CA . THR A 1 87 ? -0.509 5.981 5.928 1.00 96.50 87 THR A CA 1
ATOM 664 C C . THR A 1 87 ? -1.682 5.016 6.110 1.00 96.50 87 THR A C 1
ATOM 666 O O . THR A 1 87 ? -2.774 5.259 5.604 1.00 96.50 87 THR A O 1
ATOM 669 N N . LEU A 1 88 ? -1.479 3.940 6.878 1.00 95.69 88 LEU A N 1
ATOM 670 C CA . LEU A 1 88 ? -2.507 2.927 7.141 1.00 95.69 88 LEU A CA 1
ATOM 671 C C . LEU A 1 88 ? -3.706 3.512 7.896 1.00 95.69 88 LEU A C 1
ATOM 673 O O . LEU A 1 88 ? -4.848 3.236 7.543 1.00 95.69 88 LEU A O 1
ATOM 677 N N . SER A 1 89 ? -3.451 4.359 8.895 1.00 94.19 89 SER A N 1
ATOM 678 C CA . SER A 1 89 ? -4.501 5.060 9.644 1.00 94.19 89 SER A CA 1
ATOM 679 C C . SER A 1 89 ? -5.295 6.033 8.776 1.00 94.19 89 SER A C 1
ATOM 681 O O . SER A 1 89 ? -6.517 6.105 8.899 1.00 94.19 89 SER A O 1
ATOM 683 N N . GLU A 1 90 ? -4.640 6.744 7.854 1.00 94.12 90 GLU A N 1
ATOM 684 C CA . GLU A 1 90 ? -5.351 7.610 6.915 1.00 94.12 90 GLU A CA 1
ATOM 685 C C . GLU A 1 90 ? -6.281 6.798 6.004 1.00 94.12 90 GLU A C 1
ATOM 687 O O . GLU A 1 90 ? -7.454 7.151 5.860 1.00 94.12 90 GLU A O 1
ATOM 692 N N . ILE A 1 91 ? -5.796 5.682 5.447 1.00 94.50 91 ILE A N 1
ATOM 693 C CA . ILE A 1 91 ? -6.611 4.789 4.611 1.00 94.50 91 ILE A CA 1
ATOM 694 C C . ILE A 1 91 ? -7.794 4.240 5.418 1.00 94.50 91 ILE A C 1
ATOM 696 O O . ILE A 1 91 ? -8.940 4.370 4.984 1.00 94.50 91 ILE A O 1
ATOM 700 N N . GLN A 1 92 ? -7.549 3.716 6.623 1.00 93.25 92 GLN A N 1
ATOM 701 C CA . GLN A 1 92 ? -8.603 3.211 7.506 1.00 93.25 92 GLN A CA 1
ATOM 702 C C . GLN A 1 92 ? -9.658 4.278 7.803 1.00 93.25 92 GLN A C 1
ATOM 704 O O . GLN A 1 92 ? -10.846 3.981 7.752 1.00 93.25 92 GLN A O 1
ATOM 709 N N . SER A 1 93 ? -9.260 5.536 8.023 1.00 92.56 93 SER A N 1
ATOM 710 C CA . SER A 1 93 ? -10.210 6.628 8.281 1.00 92.56 93 SER A CA 1
ATOM 711 C C . SER A 1 93 ? -11.208 6.865 7.138 1.00 92.56 93 SER A C 1
ATOM 713 O O . SER A 1 93 ? -12.261 7.469 7.354 1.00 92.56 93 SER A O 1
ATOM 715 N N . LYS A 1 94 ? -10.884 6.421 5.914 1.00 93.38 94 LYS A N 1
ATOM 716 C CA . LYS A 1 94 ? -11.763 6.525 4.741 1.00 93.38 94 LYS A CA 1
ATOM 717 C C . LYS A 1 94 ? -12.505 5.235 4.418 1.00 93.38 94 LYS A C 1
ATOM 719 O O . LYS A 1 94 ? -13.611 5.315 3.889 1.00 93.38 94 LYS A O 1
ATOM 724 N N . VAL A 1 95 ? -11.898 4.086 4.702 1.00 93.31 95 VAL A N 1
ATOM 725 C CA . VAL A 1 95 ? -12.487 2.761 4.470 1.00 93.31 95 VAL A CA 1
ATOM 726 C C . VAL A 1 95 ? -13.474 2.405 5.591 1.00 93.31 95 VAL A C 1
ATOM 728 O O . VAL A 1 95 ? -14.623 2.065 5.323 1.00 93.31 95 VAL A O 1
ATOM 731 N N . GLY A 1 96 ? -13.063 2.565 6.849 1.00 90.12 96 GLY A N 1
ATOM 732 C CA . GLY A 1 96 ? -13.816 2.213 8.053 1.00 90.12 96 GLY A CA 1
ATOM 733 C C . GLY A 1 96 ? -13.239 1.002 8.797 1.00 90.12 96 GLY A C 1
ATOM 734 O O . GLY A 1 96 ? -12.214 0.439 8.419 1.00 90.12 96 GLY A O 1
ATOM 735 N N . ASP A 1 97 ? -13.932 0.589 9.859 1.00 87.88 97 ASP A N 1
ATOM 736 C CA . ASP A 1 97 ? -13.436 -0.391 10.845 1.00 87.88 97 ASP A CA 1
ATOM 737 C C . ASP A 1 97 ? -13.361 -1.842 10.335 1.00 87.88 97 ASP A C 1
ATOM 739 O O . ASP A 1 97 ? -12.876 -2.719 11.043 1.00 87.88 97 ASP A O 1
ATOM 743 N N . HIS A 1 98 ? -13.842 -2.113 9.117 1.00 89.88 98 HIS A N 1
ATOM 744 C CA . HIS A 1 98 ? -13.788 -3.442 8.500 1.00 89.88 98 HIS A CA 1
ATOM 745 C C . HIS A 1 98 ? -12.447 -3.742 7.815 1.00 89.88 98 HIS A C 1
ATOM 747 O O . HIS A 1 98 ? -12.231 -4.871 7.389 1.00 89.88 98 HIS A O 1
ATOM 753 N N . LEU A 1 99 ? -11.565 -2.744 7.688 1.00 94.44 99 LEU A N 1
ATOM 754 C CA . LEU A 1 99 ? -10.276 -2.900 7.028 1.00 94.44 99 LEU A CA 1
ATOM 755 C C . LEU A 1 99 ? -9.343 -3.808 7.840 1.00 94.44 99 LEU A C 1
ATOM 757 O O . LEU A 1 99 ? -8.903 -3.447 8.933 1.00 94.44 99 LEU A O 1
ATOM 761 N N . GLU A 1 100 ? -8.963 -4.944 7.266 1.00 94.94 100 GLU A N 1
ATOM 762 C CA . GLU A 1 100 ? -7.990 -5.858 7.857 1.00 94.94 100 GLU A CA 1
ATOM 763 C C . GLU A 1 100 ? -6.583 -5.601 7.303 1.00 94.94 100 GLU A C 1
ATOM 765 O O . GLU A 1 100 ? -6.367 -5.481 6.096 1.00 94.94 100 GLU A O 1
ATOM 770 N N . ILE A 1 101 ? -5.585 -5.561 8.185 1.00 94.94 101 ILE A N 1
ATOM 771 C CA . ILE A 1 101 ? -4.179 -5.424 7.790 1.00 94.94 101 ILE A CA 1
ATOM 772 C C . ILE A 1 101 ? -3.468 -6.738 8.079 1.00 94.94 101 ILE A C 1
ATOM 774 O O . ILE A 1 101 ? -3.250 -7.104 9.234 1.00 94.94 101 ILE A O 1
ATOM 778 N N . THR A 1 102 ? -3.068 -7.432 7.017 1.00 94.50 102 THR A N 1
ATOM 779 C CA . THR A 1 102 ? -2.242 -8.636 7.110 1.00 94.50 102 THR A CA 1
ATOM 780 C C . THR A 1 102 ? -0.794 -8.271 6.836 1.00 94.50 102 THR A C 1
ATOM 782 O O . THR A 1 102 ? -0.450 -7.796 5.753 1.00 94.50 102 THR A O 1
ATOM 785 N N . MET A 1 103 ? 0.072 -8.526 7.812 1.00 93.44 103 MET A N 1
ATOM 786 C CA . MET A 1 103 ? 1.501 -8.268 7.697 1.00 93.44 103 MET A CA 1
ATOM 787 C C . MET A 1 103 ? 2.302 -9.554 7.860 1.00 93.44 103 MET A C 1
ATOM 789 O O . MET A 1 103 ? 2.092 -10.315 8.802 1.00 93.44 103 MET A O 1
ATOM 793 N N . VAL A 1 104 ? 3.258 -9.753 6.961 1.00 92.31 104 VAL A N 1
ATOM 794 C CA . VAL A 1 104 ? 4.280 -10.795 7.044 1.00 92.31 104 VAL A CA 1
ATOM 795 C C . VAL A 1 104 ? 5.634 -10.103 7.109 1.00 92.31 104 VAL A C 1
ATOM 797 O O . VAL A 1 104 ? 5.887 -9.179 6.335 1.00 92.31 104 VAL A O 1
ATOM 800 N N . TYR A 1 105 ? 6.485 -10.521 8.043 1.00 88.81 105 TYR A N 1
ATOM 801 C CA . TYR A 1 105 ? 7.832 -9.979 8.185 1.00 88.81 105 TYR A CA 1
ATOM 802 C C . TYR A 1 105 ? 8.829 -11.055 8.625 1.00 88.81 105 TYR A C 1
ATOM 804 O O . TYR A 1 105 ? 8.475 -11.998 9.338 1.00 88.81 105 TYR A O 1
ATOM 812 N N . GLU A 1 106 ? 10.084 -10.889 8.229 1.00 87.50 106 GLU A N 1
ATOM 813 C CA . GLU A 1 106 ? 11.217 -11.660 8.736 1.00 87.50 106 GLU A CA 1
ATOM 814 C C . GLU A 1 106 ?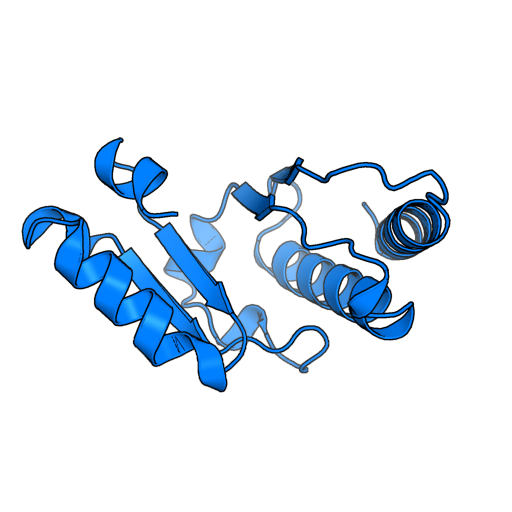 11.762 -11.054 10.047 1.00 87.50 106 GLU A C 1
ATOM 816 O O . GLU A 1 106 ? 12.197 -9.900 10.076 1.00 87.50 106 GLU A O 1
ATOM 821 N N . SER A 1 107 ? 11.795 -11.830 11.141 1.00 83.94 107 SER A N 1
ATOM 822 C CA . SER A 1 107 ? 12.456 -11.384 12.379 1.00 83.94 107 SER A CA 1
ATOM 823 C C . SER A 1 107 ? 13.976 -11.398 12.218 1.00 83.94 107 SER A C 1
ATOM 825 O O . SER A 1 107 ? 14.568 -12.383 11.776 1.00 83.94 107 SER A O 1
ATOM 827 N N . ARG A 1 108 ? 14.619 -10.296 12.617 1.00 82.19 108 ARG A N 1
ATOM 828 C CA . ARG A 1 108 ? 16.075 -10.087 12.503 1.00 82.19 108 ARG A CA 1
ATOM 829 C C . ARG A 1 108 ? 16.763 -9.966 13.864 1.00 82.19 108 ARG A C 1
ATOM 831 O O . ARG A 1 108 ? 17.839 -9.384 13.972 1.00 82.19 108 ARG A O 1
ATOM 838 N N . GLY A 1 109 ? 16.131 -10.492 14.913 1.00 78.94 109 GLY A N 1
ATOM 839 C CA . GLY A 1 109 ? 16.665 -10.564 16.277 1.00 78.94 109 GLY A CA 1
ATOM 840 C C . GLY A 1 109 ? 16.490 -9.296 17.120 1.00 78.94 109 GLY A C 1
ATOM 841 O O . GLY A 1 109 ? 16.337 -9.409 18.333 1.00 78.94 109 GLY A O 1
ATOM 842 N N . ASN A 1 110 ? 16.463 -8.107 16.508 1.00 77.06 110 ASN A N 1
ATOM 843 C CA . ASN A 1 110 ? 16.027 -6.874 17.165 1.00 77.06 110 ASN A CA 1
ATOM 844 C C . ASN A 1 110 ? 14.668 -6.440 16.591 1.00 77.06 110 ASN A C 1
ATOM 846 O O . ASN A 1 110 ? 14.602 -5.913 15.481 1.00 77.06 110 ASN A O 1
ATOM 850 N N . ASP A 1 111 ? 13.598 -6.659 17.358 1.00 83.94 111 ASP A N 1
ATOM 851 C CA . ASP A 1 111 ? 12.221 -6.324 16.975 1.00 83.94 111 ASP A CA 1
ATOM 852 C C . ASP A 1 111 ? 11.817 -4.886 17.385 1.00 83.94 111 ASP A C 1
ATOM 854 O O . ASP A 1 111 ? 10.632 -4.548 17.386 1.00 83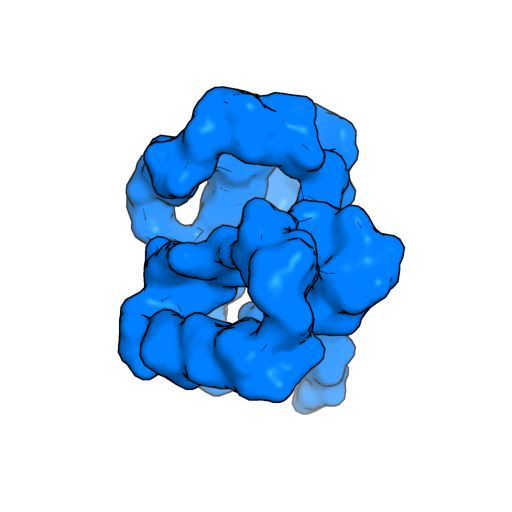.94 111 ASP A O 1
ATOM 858 N N . GLU A 1 112 ? 12.764 -4.003 17.732 1.00 88.88 112 GLU A N 1
ATOM 859 C CA . GLU A 1 112 ? 12.491 -2.606 18.124 1.00 88.88 112 GLU A CA 1
ATOM 860 C C . GLU A 1 112 ? 11.650 -1.837 17.094 1.00 88.88 112 GLU A C 1
ATOM 862 O O . GLU A 1 112 ? 10.737 -1.090 17.465 1.00 88.88 112 GLU A O 1
ATOM 867 N N . LEU A 1 113 ? 11.910 -2.032 15.798 1.00 90.25 113 LEU A N 1
ATOM 868 C CA . LEU A 1 113 ? 11.114 -1.401 14.743 1.00 90.25 113 LEU A CA 1
ATOM 869 C C . LEU A 1 113 ? 9.690 -1.945 14.682 1.00 90.25 113 LEU A C 1
ATOM 871 O O . LEU A 1 113 ? 8.752 -1.166 14.514 1.00 90.25 113 LEU A O 1
ATOM 875 N N . PHE A 1 114 ? 9.511 -3.252 14.876 1.00 90.94 114 PHE A N 1
ATOM 876 C CA . PHE A 1 114 ? 8.182 -3.848 14.954 1.00 90.94 114 PHE A CA 1
ATOM 877 C C . PHE A 1 114 ? 7.418 -3.314 16.171 1.00 90.94 114 PHE A C 1
ATOM 879 O O . PHE A 1 114 ? 6.273 -2.886 16.040 1.00 90.94 114 PHE A O 1
ATOM 886 N N . GLN A 1 115 ? 8.061 -3.227 17.340 1.00 91.81 115 GLN A N 1
ATOM 887 C CA . GLN A 1 115 ? 7.443 -2.640 18.533 1.00 91.81 115 GLN A CA 1
ATOM 888 C C . GLN A 1 115 ? 7.099 -1.159 18.338 1.00 91.81 115 GLN A C 1
ATOM 890 O O . GLN A 1 115 ? 6.046 -0.699 18.786 1.00 91.81 115 GLN A O 1
ATOM 895 N N . THR A 1 116 ? 7.946 -0.413 17.627 1.00 93.50 116 THR A N 1
ATOM 896 C CA . THR A 1 116 ? 7.674 0.984 17.271 1.00 93.50 116 THR A CA 1
ATOM 897 C C . THR A 1 116 ? 6.458 1.092 16.359 1.00 93.50 116 THR A C 1
ATOM 899 O O . THR A 1 116 ? 5.574 1.909 16.620 1.00 93.50 116 THR A O 1
ATOM 902 N N . PHE A 1 117 ? 6.378 0.247 15.331 1.00 93.75 117 PHE A N 1
ATOM 903 C CA . PHE A 1 117 ? 5.229 0.179 14.435 1.00 93.75 117 PHE A CA 1
ATOM 904 C C . PHE A 1 117 ? 3.939 -0.148 15.197 1.00 93.75 117 PHE A C 1
ATOM 906 O O . PHE A 1 117 ? 2.972 0.607 15.116 1.00 93.75 117 PHE A O 1
ATOM 913 N N . VAL A 1 118 ? 3.942 -1.205 16.017 1.00 93.31 118 VAL A N 1
ATOM 914 C CA . VAL A 1 118 ? 2.783 -1.601 16.836 1.00 93.31 118 VAL A CA 1
ATOM 915 C C . VAL A 1 118 ? 2.361 -0.472 17.776 1.00 93.31 118 VAL A C 1
ATOM 917 O O . VAL A 1 118 ? 1.170 -0.190 17.913 1.00 93.31 118 VAL A O 1
ATOM 920 N N . LYS A 1 119 ? 3.318 0.218 18.408 1.00 95.38 119 LYS A N 1
ATOM 921 C CA . LYS A 1 119 ? 3.026 1.380 19.255 1.00 95.38 119 LYS A CA 1
ATOM 922 C C . LYS A 1 119 ? 2.384 2.514 18.452 1.00 95.38 119 LYS A C 1
ATOM 924 O O . LYS A 1 119 ? 1.394 3.078 18.911 1.00 95.38 119 LYS A O 1
ATOM 929 N N . ALA A 1 120 ? 2.911 2.828 17.270 1.00 94.94 120 ALA A N 1
ATOM 930 C CA . ALA A 1 120 ? 2.373 3.873 16.402 1.00 94.94 120 ALA A CA 1
ATOM 931 C C . ALA A 1 120 ? 0.950 3.546 15.910 1.00 94.94 120 ALA A C 1
ATOM 933 O O . ALA A 1 120 ? 0.092 4.429 15.899 1.00 94.94 120 ALA A O 1
ATOM 934 N N . MET A 1 121 ? 0.672 2.283 15.581 1.00 94.12 121 MET A N 1
ATOM 935 C CA . MET A 1 121 ? -0.668 1.818 15.203 1.00 94.12 121 MET A CA 1
ATOM 936 C C . MET A 1 121 ? -1.665 1.956 16.363 1.00 94.12 121 MET A C 1
ATOM 938 O O . MET A 1 121 ? -2.719 2.566 16.190 1.00 94.12 121 MET A O 1
ATOM 942 N N . LYS A 1 122 ? -1.288 1.533 17.580 1.00 93.19 122 LYS A N 1
ATOM 943 C CA . LYS A 1 122 ? -2.133 1.672 18.784 1.00 93.19 122 LYS A CA 1
ATOM 944 C C . LYS A 1 122 ? -2.506 3.117 19.094 1.00 93.19 122 LYS A C 1
ATOM 946 O O . LYS A 1 122 ? -3.641 3.416 19.445 1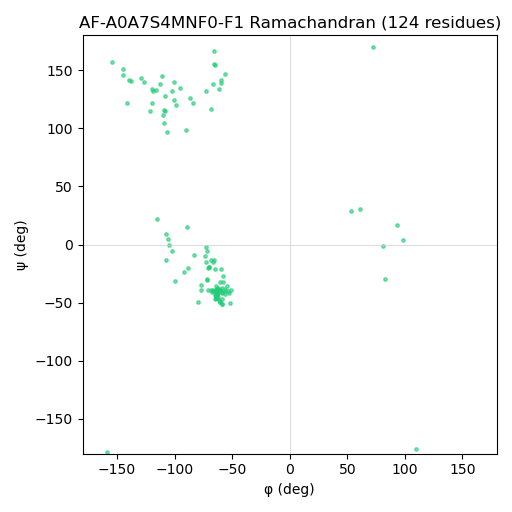.00 93.19 122 LYS A O 1
ATOM 951 N N . THR A 1 123 ? -1.561 4.047 18.942 1.00 92.25 123 THR A N 1
ATOM 952 C CA . THR A 1 123 ? -1.841 5.480 19.149 1.00 92.25 123 THR A CA 1
ATOM 953 C C . THR A 1 123 ? -2.806 6.067 18.120 1.00 92.25 123 THR A C 1
ATOM 955 O O . THR A 1 123 ? -3.324 7.160 18.330 1.00 92.25 123 THR A O 1
ATOM 958 N N . LYS A 1 124 ? -3.034 5.358 17.012 1.00 88.00 124 LYS A N 1
ATOM 959 C CA . LYS A 1 124 ? -3.868 5.777 15.886 1.00 88.00 124 LYS A CA 1
ATOM 960 C C . LYS A 1 124 ? -5.218 5.052 15.828 1.00 88.00 124 LYS A C 1
ATOM 962 O O . LYS A 1 124 ? -5.975 5.309 14.901 1.00 88.00 124 LYS A O 1
ATOM 967 N N . GLY A 1 125 ? -5.533 4.216 16.821 1.00 80.69 125 GLY A N 1
ATOM 968 C CA . GLY A 1 125 ? -6.847 3.578 16.952 1.00 80.69 125 GLY A CA 1
ATOM 969 C C . GLY A 1 125 ? -6.970 2.190 16.322 1.00 80.69 125 GLY A C 1
ATOM 970 O O . GLY A 1 125 ? -8.093 1.735 16.133 1.00 80.69 125 GLY A O 1
ATOM 971 N N . PHE A 1 126 ? -5.844 1.533 16.029 1.00 77.62 126 PHE A N 1
ATOM 972 C CA . PHE A 1 126 ? -5.789 0.094 15.745 1.00 77.62 126 PHE A CA 1
ATOM 973 C C . PHE A 1 126 ? -5.559 -0.739 17.010 1.00 77.62 126 PHE A C 1
ATOM 975 O O . PHE A 1 126 ? -4.871 -0.248 17.940 1.00 77.62 126 PHE A O 1
#